Protein AF-A0A374U4I1-F1 (afdb_monomer)

Structure (mmCIF, N/CA/C/O backbone):
data_AF-A0A374U4I1-F1
#
_entry.id   AF-A0A374U4I1-F1
#
loop_
_atom_site.group_PDB
_atom_site.id
_atom_site.type_symbol
_atom_site.label_atom_id
_atom_site.label_alt_id
_atom_site.label_comp_id
_atom_site.label_asym_id
_atom_site.label_entity_id
_atom_site.label_seq_id
_atom_site.pdbx_PDB_ins_code
_atom_site.Cartn_x
_atom_site.Cartn_y
_atom_site.Cartn_z
_atom_site.occupancy
_atom_site.B_iso_or_equiv
_atom_site.auth_seq_id
_atom_site.auth_comp_id
_atom_site.auth_asym_id
_atom_site.auth_atom_id
_atom_site.pdbx_PDB_model_num
ATOM 1 N N . MET A 1 1 ? 6.388 -25.015 12.359 1.00 48.84 1 MET A N 1
ATOM 2 C CA . MET A 1 1 ? 7.494 -24.292 11.691 1.00 48.84 1 MET A CA 1
ATOM 3 C C . MET A 1 1 ? 7.139 -22.813 11.697 1.00 48.84 1 MET A C 1
ATOM 5 O O . MET A 1 1 ? 6.022 -22.513 11.289 1.00 48.84 1 MET A O 1
ATOM 9 N N . PRO A 1 2 ? 7.987 -21.903 12.204 1.00 51.81 2 PRO A N 1
ATOM 10 C CA . PRO A 1 2 ? 7.704 -20.478 12.102 1.00 51.81 2 PRO A CA 1
ATOM 11 C C . PRO A 1 2 ? 7.722 -20.103 10.618 1.00 51.81 2 PRO A C 1
ATOM 13 O O . PRO A 1 2 ? 8.744 -20.231 9.948 1.00 51.81 2 PRO A O 1
ATOM 16 N N . SER A 1 3 ? 6.565 -19.716 10.085 1.00 49.81 3 SER A N 1
ATOM 17 C CA . SER A 1 3 ? 6.450 -19.189 8.729 1.00 49.81 3 SER A CA 1
ATOM 18 C C . SER A 1 3 ? 7.130 -17.822 8.724 1.00 49.81 3 SER A C 1
ATOM 20 O O . SER A 1 3 ? 6.515 -16.816 9.065 1.00 49.81 3 SER A O 1
ATOM 22 N N . ASN A 1 4 ? 8.433 -17.795 8.447 1.00 69.44 4 ASN A N 1
ATOM 23 C CA . ASN A 1 4 ? 9.225 -16.573 8.425 1.00 69.44 4 ASN A CA 1
ATOM 24 C C . ASN A 1 4 ? 8.809 -15.739 7.210 1.00 69.44 4 ASN A C 1
ATOM 26 O O . ASN A 1 4 ? 9.285 -15.976 6.102 1.00 69.44 4 ASN A O 1
ATOM 30 N N . ILE A 1 5 ? 7.886 -14.798 7.409 1.00 73.94 5 ILE A N 1
ATOM 31 C CA . ILE A 1 5 ? 7.511 -13.823 6.385 1.00 73.94 5 ILE A CA 1
ATOM 32 C C . ILE A 1 5 ? 8.718 -12.886 6.218 1.00 73.94 5 ILE A C 1
ATOM 34 O O . ILE A 1 5 ? 9.053 -12.176 7.168 1.00 73.94 5 ILE A O 1
ATOM 38 N N . PRO A 1 6 ? 9.411 -12.890 5.066 1.00 77.69 6 PRO A N 1
ATOM 39 C CA . PRO A 1 6 ? 10.596 -12.064 4.886 1.00 77.69 6 PRO A CA 1
ATOM 40 C C . PRO A 1 6 ? 10.212 -10.580 4.902 1.00 77.69 6 PRO A C 1
ATOM 42 O O . PRO A 1 6 ? 9.344 -10.138 4.147 1.00 77.69 6 PRO A O 1
ATOM 45 N N . ALA A 1 7 ? 10.876 -9.800 5.756 1.00 78.12 7 ALA A N 1
ATOM 46 C CA . ALA A 1 7 ? 10.737 -8.351 5.747 1.00 78.12 7 ALA A CA 1
ATOM 47 C C . ALA A 1 7 ? 11.363 -7.795 4.459 1.00 78.12 7 ALA A C 1
ATOM 49 O O . ALA A 1 7 ? 12.543 -8.011 4.191 1.00 78.12 7 ALA A O 1
ATOM 50 N N . THR A 1 8 ? 10.568 -7.085 3.659 1.00 81.12 8 THR A N 1
ATOM 51 C CA . THR A 1 8 ? 11.025 -6.437 2.423 1.00 81.12 8 THR A CA 1
ATOM 52 C C . THR A 1 8 ? 10.953 -4.925 2.602 1.00 81.12 8 THR A C 1
ATOM 54 O O . THR A 1 8 ? 9.871 -4.374 2.799 1.00 81.12 8 THR A O 1
ATOM 57 N N . THR A 1 9 ? 12.099 -4.247 2.530 1.00 82.75 9 THR A N 1
ATOM 58 C CA . THR A 1 9 ? 12.171 -2.782 2.610 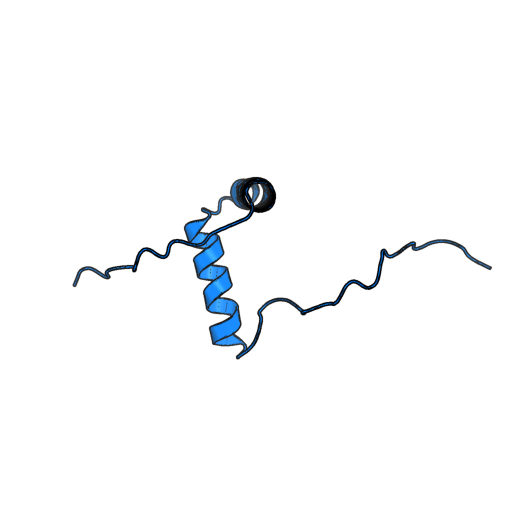1.00 82.75 9 THR A CA 1
ATOM 59 C C . THR A 1 9 ? 12.039 -2.189 1.214 1.00 82.75 9 THR A C 1
ATOM 61 O O . THR A 1 9 ? 12.898 -2.403 0.361 1.00 82.75 9 THR A O 1
ATOM 64 N N . ILE A 1 10 ? 10.976 -1.420 0.981 1.00 83.75 10 ILE A N 1
ATOM 65 C CA . ILE A 1 10 ? 10.704 -0.758 -0.299 1.00 83.75 10 ILE A CA 1
ATOM 66 C C . ILE A 1 10 ? 10.791 0.750 -0.076 1.00 83.75 10 ILE A C 1
ATOM 68 O O . ILE A 1 10 ? 10.237 1.276 0.890 1.00 83.75 10 ILE A O 1
ATOM 72 N N . ARG A 1 11 ? 11.492 1.453 -0.969 1.00 87.06 11 ARG A N 1
ATOM 73 C CA . ARG A 1 11 ? 11.473 2.917 -0.996 1.00 87.06 11 ARG A CA 1
ATOM 74 C C . ARG A 1 11 ? 10.187 3.364 -1.676 1.00 87.06 11 ARG A C 1
ATOM 76 O O . ARG A 1 11 ? 9.962 3.031 -2.834 1.00 87.06 11 ARG A O 1
ATOM 83 N N . ILE A 1 12 ? 9.358 4.085 -0.935 1.00 86.38 12 ILE A N 1
ATOM 84 C CA . ILE A 1 12 ? 8.074 4.606 -1.401 1.00 86.38 12 ILE A CA 1
ATOM 85 C C . ILE A 1 12 ? 8.134 6.120 -1.249 1.00 86.38 12 ILE A C 1
ATOM 87 O O . ILE A 1 12 ? 8.681 6.617 -0.261 1.00 86.38 12 ILE A O 1
ATOM 91 N N . ASP A 1 13 ? 7.584 6.830 -2.227 1.00 92.12 13 ASP A N 1
AT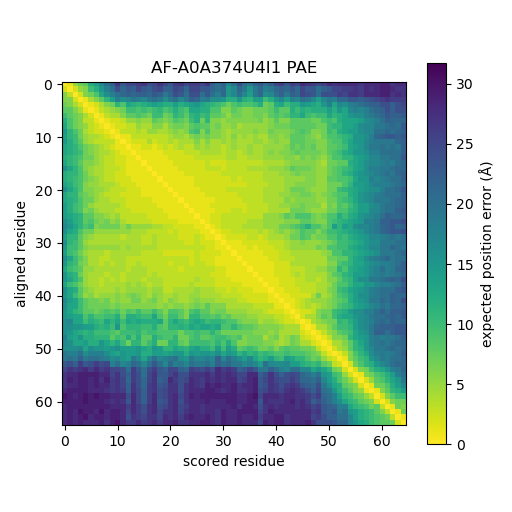OM 92 C CA . ASP A 1 13 ? 7.397 8.270 -2.131 1.00 92.12 13 ASP A CA 1
ATOM 93 C C . ASP A 1 13 ? 6.551 8.620 -0.884 1.00 92.12 13 ASP A C 1
ATOM 95 O O . ASP A 1 13 ? 5.543 7.951 -0.617 1.00 92.12 13 ASP A O 1
ATOM 99 N N . PRO A 1 14 ? 6.965 9.606 -0.068 1.00 90.38 14 PRO A N 1
ATOM 100 C CA . PRO A 1 14 ? 6.288 9.915 1.186 1.00 90.38 14 PRO A CA 1
ATOM 101 C C . PRO A 1 14 ? 4.848 10.403 0.992 1.00 90.38 14 PRO A C 1
ATOM 103 O O . PRO A 1 14 ? 4.011 10.098 1.843 1.00 90.38 14 PRO A O 1
ATOM 106 N N . GLU A 1 15 ? 4.540 11.101 -0.102 1.00 91.88 15 GLU A N 1
ATOM 107 C CA . GLU A 1 15 ? 3.182 11.574 -0.385 1.00 91.88 15 GLU A CA 1
ATOM 108 C C . GLU A 1 15 ? 2.307 10.408 -0.847 1.00 91.88 15 GLU A C 1
ATOM 110 O O . GLU A 1 15 ? 1.256 10.159 -0.255 1.00 91.88 15 GLU A O 1
ATOM 115 N N . ALA A 1 16 ? 2.809 9.579 -1.770 1.00 88.50 16 ALA A N 1
ATOM 116 C CA . ALA A 1 16 ? 2.109 8.363 -2.192 1.00 88.50 16 ALA A CA 1
ATOM 117 C C . ALA A 1 16 ? 1.817 7.421 -1.010 1.00 88.50 16 ALA A C 1
ATOM 119 O O . ALA A 1 16 ? 0.746 6.819 -0.928 1.00 88.50 16 ALA A O 1
ATOM 120 N N . LYS A 1 17 ? 2.753 7.303 -0.057 1.00 88.62 17 LYS A N 1
ATOM 121 C CA . LYS A 1 17 ? 2.548 6.527 1.172 1.00 88.62 17 LYS A CA 1
ATOM 122 C C . LYS A 1 17 ? 1.419 7.107 2.021 1.00 88.62 17 L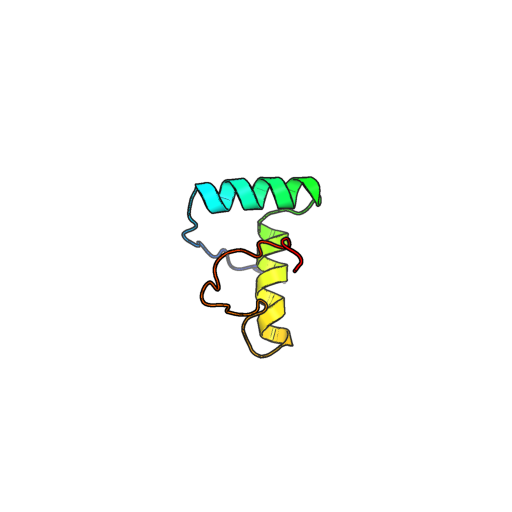YS A C 1
ATOM 124 O O . LYS A 1 17 ? 0.630 6.323 2.547 1.00 88.62 17 LYS A O 1
ATOM 129 N N . LYS A 1 18 ? 1.351 8.429 2.200 1.00 91.62 18 LYS A N 1
ATOM 130 C CA . LYS A 1 18 ? 0.285 9.076 2.984 1.00 91.62 18 LYS A CA 1
ATOM 131 C C . LYS A 1 18 ? -1.079 8.844 2.347 1.00 91.62 18 LYS A C 1
ATOM 133 O O . LYS A 1 18 ? -1.974 8.366 3.036 1.00 91.62 18 LYS A O 1
ATOM 138 N N . GLU A 1 19 ? -1.205 9.108 1.048 1.00 91.50 19 GLU A N 1
ATOM 139 C CA . GLU A 1 19 ? -2.451 8.908 0.299 1.00 91.50 19 GLU A CA 1
ATOM 140 C C . GLU A 1 19 ? -2.909 7.449 0.357 1.00 91.50 19 GLU A C 1
ATOM 142 O O . GLU A 1 19 ? -4.046 7.163 0.728 1.00 91.50 19 GLU A O 1
ATOM 147 N N . ALA A 1 20 ? -1.999 6.509 0.085 1.00 88.56 20 ALA A N 1
ATOM 148 C CA . ALA A 1 20 ? -2.306 5.089 0.179 1.00 88.56 20 ALA A CA 1
ATOM 149 C C . ALA A 1 20 ? -2.690 4.685 1.608 1.00 88.56 20 ALA A C 1
ATOM 151 O O . ALA A 1 20 ? -3.622 3.913 1.784 1.00 88.56 20 ALA A O 1
ATOM 152 N N . THR A 1 21 ? -2.010 5.204 2.635 1.00 90.12 21 THR A N 1
ATOM 153 C CA . THR A 1 21 ? -2.349 4.890 4.033 1.00 90.12 21 THR A CA 1
ATOM 154 C C . THR A 1 21 ? -3.749 5.385 4.380 1.00 90.12 21 THR A C 1
ATOM 156 O O . THR A 1 21 ? -4.495 4.623 4.973 1.00 90.12 21 THR A O 1
ATOM 159 N N . ALA A 1 22 ? -4.127 6.600 3.973 1.00 92.75 22 ALA A N 1
ATOM 160 C CA . ALA A 1 22 ? -5.464 7.138 4.225 1.00 92.75 22 ALA A CA 1
ATOM 161 C C . ALA A 1 22 ? -6.561 6.278 3.575 1.00 92.75 22 ALA A C 1
ATOM 163 O O . ALA A 1 22 ? -7.503 5.871 4.246 1.00 92.75 22 ALA A O 1
ATOM 164 N N . ILE A 1 23 ? -6.388 5.918 2.298 1.00 91.06 23 ILE A N 1
ATOM 165 C CA . ILE A 1 23 ? -7.332 5.053 1.571 1.00 91.06 23 ILE A CA 1
ATOM 166 C C . ILE A 1 23 ? -7.421 3.666 2.220 1.00 91.06 23 ILE A C 1
ATOM 168 O O . ILE A 1 23 ? -8.498 3.092 2.347 1.00 91.06 23 ILE A O 1
ATOM 172 N N . LEU A 1 24 ? -6.282 3.091 2.610 1.00 90.81 24 LEU A N 1
ATOM 173 C CA . LEU A 1 24 ? -6.248 1.770 3.231 1.00 90.81 24 LEU A CA 1
ATOM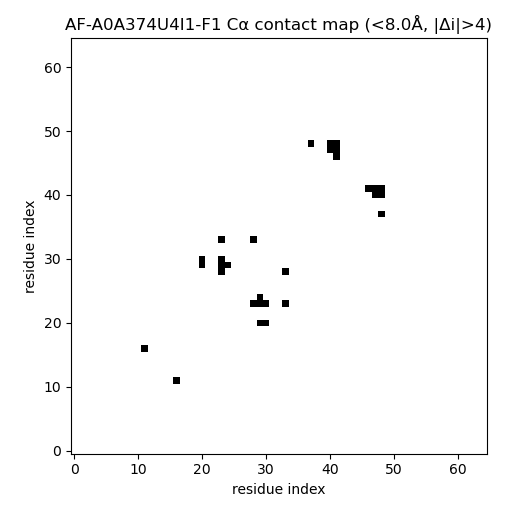 174 C C . LEU A 1 24 ? -6.860 1.772 4.635 1.00 90.81 24 LEU A C 1
ATOM 176 O O . LEU A 1 24 ? -7.522 0.798 4.984 1.00 90.81 24 LEU A O 1
ATOM 180 N N . ASP A 1 25 ? -6.684 2.847 5.402 1.00 92.75 25 ASP A N 1
ATOM 181 C CA . ASP A 1 25 ? -7.273 3.016 6.733 1.00 92.75 25 ASP A CA 1
ATOM 182 C C . ASP A 1 25 ? -8.805 3.103 6.656 1.00 92.75 25 ASP A C 1
ATOM 184 O O . ASP A 1 25 ? -9.494 2.384 7.379 1.00 92.75 25 ASP A O 1
ATOM 188 N N . GLU A 1 26 ? -9.345 3.846 5.681 1.00 92.38 26 GLU A N 1
ATOM 189 C CA . GLU A 1 26 ? -10.789 3.872 5.394 1.00 92.38 26 GLU A CA 1
ATOM 190 C C . GLU A 1 26 ? -11.347 2.489 5.020 1.00 92.38 26 GLU A C 1
ATOM 192 O O . GLU A 1 26 ? -12.489 2.158 5.342 1.00 92.38 26 GLU A O 1
ATOM 197 N N . LEU A 1 27 ? -10.535 1.652 4.369 1.00 90.00 27 LEU A N 1
ATOM 198 C CA . LEU A 1 27 ? -10.885 0.272 4.022 1.00 90.00 27 LEU A CA 1
ATOM 199 C C . LEU A 1 27 ? -10.637 -0.727 5.169 1.00 90.00 27 LEU A C 1
ATOM 201 O O . LEU A 1 27 ? -10.929 -1.915 5.011 1.00 90.00 27 LEU A O 1
ATOM 205 N N . GLY A 1 28 ? -10.086 -0.288 6.306 1.00 90.50 28 GLY A N 1
ATOM 206 C CA . GLY A 1 28 ? -9.724 -1.148 7.437 1.00 90.50 28 GLY A CA 1
ATOM 207 C C . GLY A 1 28 ? -8.555 -2.098 7.147 1.00 90.50 28 GLY A C 1
ATOM 208 O O . GLY A 1 28 ? -8.451 -3.172 7.745 1.00 90.50 28 GLY A O 1
ATOM 209 N N . LEU A 1 29 ? -7.682 -1.746 6.200 1.00 91.44 29 LEU A N 1
ATOM 210 C CA . LEU A 1 29 ? -6.554 -2.558 5.754 1.00 91.44 29 LEU A CA 1
ATOM 211 C C . LEU A 1 29 ? -5.222 -1.980 6.235 1.00 91.44 29 LEU A C 1
ATOM 213 O O . LEU A 1 29 ? -4.924 -0.803 6.072 1.00 91.44 29 LEU A O 1
ATOM 217 N N . SER A 1 30 ? -4.344 -2.850 6.741 1.00 88.38 30 SER A N 1
ATOM 218 C CA . SER A 1 30 ? -2.956 -2.457 6.999 1.00 88.38 30 SER A CA 1
ATOM 219 C C . SER A 1 30 ? -2.163 -2.340 5.692 1.00 88.38 30 SER A C 1
ATOM 221 O O . SER A 1 30 ? -2.396 -3.098 4.743 1.00 88.38 30 SER A O 1
ATOM 223 N N . MET A 1 31 ? -1.152 -1.464 5.668 1.00 87.50 31 MET A N 1
ATOM 224 C CA . MET A 1 31 ? -0.230 -1.332 4.530 1.00 87.50 31 MET A CA 1
ATOM 225 C C . MET A 1 31 ? 0.390 -2.684 4.136 1.00 87.50 31 MET A C 1
ATOM 227 O O . MET A 1 31 ? 0.453 -3.032 2.960 1.00 87.50 31 MET A O 1
ATOM 231 N N . SER A 1 32 ? 0.773 -3.503 5.116 1.00 86.50 32 SER A N 1
ATOM 232 C CA . SER A 1 32 ? 1.325 -4.841 4.880 1.00 86.50 32 SER A CA 1
ATOM 233 C C . SER A 1 32 ? 0.315 -5.791 4.229 1.00 86.50 32 SER A C 1
ATOM 235 O O . SER A 1 32 ? 0.681 -6.581 3.359 1.00 86.50 32 SER A O 1
ATOM 237 N N . THR A 1 33 ? -0.960 -5.725 4.623 1.00 89.06 33 THR A N 1
ATOM 238 C CA . THR A 1 33 ? -2.034 -6.528 4.017 1.00 89.06 33 THR A CA 1
ATOM 239 C C . THR A 1 33 ? -2.265 -6.107 2.570 1.00 89.06 33 THR A C 1
ATOM 241 O O . THR A 1 33 ? -2.334 -6.959 1.684 1.00 89.06 33 THR A O 1
ATOM 244 N N . ALA A 1 34 ? -2.325 -4.798 2.324 1.00 88.62 34 ALA A N 1
ATOM 245 C CA . ALA A 1 34 ? -2.539 -4.231 1.002 1.00 88.62 34 ALA A CA 1
ATOM 246 C C . ALA A 1 34 ? -1.401 -4.571 0.035 1.00 88.62 34 ALA A C 1
ATOM 248 O O . ALA A 1 34 ? -1.653 -5.067 -1.061 1.00 88.62 34 ALA A O 1
ATOM 249 N N . VAL A 1 35 ? -0.148 -4.390 0.463 1.00 86.94 35 VAL A N 1
ATOM 250 C CA . VAL A 1 35 ? 1.032 -4.728 -0.343 1.00 86.94 35 VAL A CA 1
ATOM 251 C C . VAL A 1 35 ? 1.073 -6.227 -0.640 1.00 86.94 35 VAL A C 1
ATOM 253 O O . VAL A 1 35 ? 1.285 -6.615 -1.785 1.00 86.94 35 VAL A O 1
ATOM 256 N N . ASN A 1 36 ? 0.790 -7.090 0.340 1.00 87.12 36 ASN A N 1
ATOM 257 C CA . ASN A 1 36 ? 0.720 -8.535 0.099 1.00 87.12 36 ASN A CA 1
ATOM 258 C C . ASN A 1 36 ? -0.389 -8.917 -0.893 1.00 87.12 36 ASN A C 1
ATOM 260 O O . ASN A 1 36 ? -0.175 -9.764 -1.762 1.00 87.12 36 ASN A O 1
ATOM 264 N N . ALA A 1 37 ? -1.570 -8.303 -0.789 1.00 86.50 37 ALA A N 1
ATOM 265 C CA . ALA A 1 37 ? -2.662 -8.523 -1.735 1.00 86.50 37 ALA A CA 1
ATOM 266 C C . ALA A 1 37 ? -2.282 -8.049 -3.146 1.00 86.50 37 ALA A C 1
ATOM 268 O O . ALA A 1 37 ? -2.507 -8.764 -4.125 1.00 86.50 37 ALA A O 1
ATOM 269 N N . PHE A 1 38 ? -1.630 -6.890 -3.239 1.00 85.12 38 PHE A N 1
ATOM 270 C CA . PHE A 1 38 ? -1.143 -6.330 -4.490 1.00 85.12 38 PHE A CA 1
ATOM 271 C C . PHE A 1 38 ? -0.089 -7.220 -5.150 1.00 85.12 38 PHE A C 1
ATOM 273 O O . PHE A 1 38 ? -0.182 -7.472 -6.344 1.00 85.12 38 PHE A O 1
ATOM 280 N N . LEU A 1 39 ? 0.859 -7.768 -4.383 1.00 85.00 39 LEU A N 1
ATOM 281 C CA . LEU A 1 39 ? 1.892 -8.681 -4.887 1.00 85.00 39 LEU A CA 1
ATOM 282 C C . LEU A 1 39 ? 1.329 -10.032 -5.354 1.00 85.00 39 LEU A C 1
ATOM 284 O O . LEU A 1 39 ? 1.907 -10.663 -6.236 1.00 85.00 39 LEU A O 1
ATOM 288 N N . ARG A 1 40 ? 0.181 -10.477 -4.830 1.00 86.31 40 ARG A N 1
ATOM 289 C CA . ARG A 1 40 ? -0.493 -11.703 -5.302 1.00 86.31 40 ARG A CA 1
ATOM 290 C C . ARG A 1 40 ? -1.207 -11.526 -6.639 1.00 86.31 40 ARG A C 1
ATOM 292 O O . ARG A 1 40 ? -1.353 -12.489 -7.390 1.0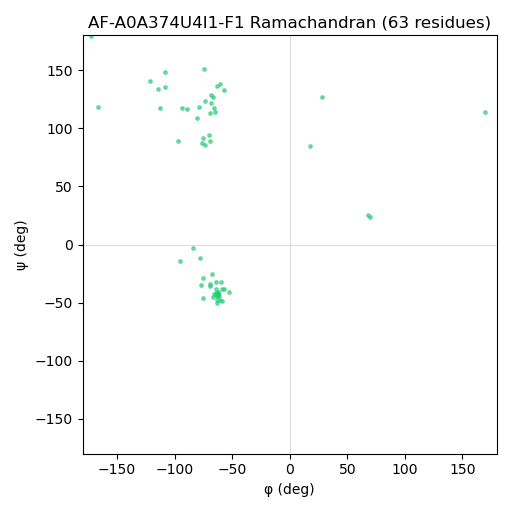0 86.31 40 ARG A O 1
ATOM 299 N N . ALA A 1 41 ? -1.660 -10.316 -6.948 1.00 84.31 41 ALA A N 1
ATOM 300 C CA . ALA A 1 41 ? -2.383 -10.035 -8.179 1.00 84.31 41 ALA A CA 1
ATOM 301 C C . ALA A 1 41 ? -1.566 -10.316 -9.468 1.00 84.31 41 ALA A C 1
ATOM 303 O O . ALA A 1 41 ? -2.115 -10.984 -10.352 1.00 84.31 41 ALA A O 1
ATOM 304 N N . PRO A 1 42 ? -0.276 -9.928 -9.591 1.00 81.81 42 PRO A N 1
ATOM 305 C CA . PRO A 1 42 ? 0.532 -10.278 -10.752 1.00 81.81 42 PRO A CA 1
ATOM 306 C C . PRO A 1 42 ? 0.875 -11.763 -10.826 1.00 81.81 42 PRO A C 1
ATOM 308 O O . PRO A 1 42 ? 0.888 -12.319 -11.921 1.00 81.81 42 PRO A O 1
ATOM 311 N N . VAL A 1 43 ? 1.063 -12.434 -9.684 1.00 82.00 43 VAL A N 1
ATOM 312 C CA . VAL A 1 43 ? 1.293 -13.890 -9.638 1.00 82.00 43 VAL A CA 1
ATOM 313 C C . VAL A 1 43 ? 0.119 -14.648 -10.263 1.00 82.00 43 VAL A C 1
ATOM 315 O O . VAL A 1 43 ? 0.322 -15.619 -10.982 1.00 82.00 43 VAL A O 1
ATOM 318 N N . ARG A 1 44 ? -1.116 -14.184 -10.038 1.00 77.50 44 ARG A N 1
ATOM 319 C CA . ARG A 1 44 ? -2.322 -14.824 -10.581 1.00 77.50 44 ARG A CA 1
ATOM 320 C C . ARG A 1 44 ? -2.562 -14.522 -12.063 1.00 77.50 44 ARG A C 1
ATOM 322 O O . ARG A 1 44 ? -3.112 -15.367 -12.760 1.00 77.50 44 ARG A O 1
ATOM 329 N N . LYS A 1 45 ? -2.219 -13.316 -12.524 1.00 75.88 45 LYS A N 1
ATOM 330 C CA . LYS A 1 45 ? -2.483 -12.863 -13.902 1.00 75.88 45 LYS A CA 1
ATOM 331 C C . LYS A 1 45 ? -1.307 -13.067 -14.865 1.00 75.88 45 LYS A C 1
ATOM 333 O O . LYS A 1 45 ? -1.512 -12.949 -16.066 1.00 75.88 45 LYS A O 1
ATOM 338 N N . GLY A 1 46 ? -0.099 -13.343 -14.367 1.00 78.06 46 GLY A N 1
ATOM 339 C CA . GLY A 1 46 ? 1.113 -13.430 -15.190 1.00 78.06 46 GLY A CA 1
ATOM 340 C C . GLY A 1 46 ? 1.578 -12.078 -15.751 1.00 78.06 46 GLY A C 1
ATOM 341 O O . GLY A 1 46 ? 2.240 -12.039 -16.782 1.00 78.06 46 GLY A O 1
ATOM 342 N N . GLY A 1 47 ? 1.214 -10.964 -15.108 1.00 77.19 47 GLY A N 1
ATOM 343 C CA . GLY A 1 47 ? 1.487 -9.602 -15.584 1.00 77.19 47 GLY A CA 1
ATOM 344 C C . GLY A 1 47 ? 1.104 -8.542 -14.552 1.00 77.19 47 GLY A C 1
ATOM 345 O O . GLY A 1 47 ? 0.625 -8.883 -13.476 1.00 77.19 47 GLY A O 1
ATOM 346 N N . LEU A 1 48 ? 1.313 -7.254 -14.840 1.00 78.44 48 LEU A N 1
ATOM 347 C CA . LEU A 1 48 ? 0.988 -6.184 -13.886 1.00 78.44 48 LEU A CA 1
ATOM 348 C C . LEU A 1 48 ? -0.517 -6.168 -13.546 1.00 78.44 48 LEU A C 1
ATOM 350 O O . LEU A 1 48 ? -1.357 -6.338 -14.432 1.00 78.44 48 LEU A O 1
ATOM 354 N N . PRO A 1 49 ? -0.885 -5.976 -12.265 1.00 71.38 49 PRO A N 1
ATOM 355 C CA . PRO A 1 49 ? -2.278 -6.061 -11.834 1.00 71.38 49 PRO A CA 1
ATOM 356 C C . PRO A 1 49 ? -3.099 -4.814 -12.178 1.00 71.38 49 PRO A C 1
ATOM 358 O O . PRO A 1 49 ? -4.326 -4.850 -12.079 1.00 71.38 49 PRO A O 1
ATOM 361 N N . PHE A 1 50 ? -2.424 -3.742 -12.586 1.00 74.88 50 PHE A N 1
ATOM 362 C CA . PHE A 1 50 ? -2.997 -2.511 -13.101 1.00 74.88 50 PHE A CA 1
ATOM 363 C C . PHE A 1 50 ? -2.734 -2.414 -14.604 1.00 74.88 50 PHE A C 1
ATOM 365 O O . PHE A 1 50 ? -1.705 -2.871 -15.105 1.00 74.88 50 PHE A O 1
ATOM 372 N N . GLU A 1 51 ? -3.658 -1.788 -15.327 1.00 67.25 51 GLU A N 1
ATOM 373 C CA . GLU A 1 51 ? -3.407 -1.400 -16.709 1.00 67.25 51 GLU A CA 1
ATOM 374 C C . GLU A 1 51 ? -2.306 -0.338 -16.728 1.00 67.25 51 GLU A C 1
ATOM 376 O O . GLU A 1 51 ? -2.463 0.754 -16.177 1.00 67.25 51 GLU A O 1
ATOM 381 N N . MET A 1 52 ? -1.177 -0.655 -17.358 1.00 62.78 52 MET A N 1
ATOM 382 C CA . MET A 1 52 ? -0.087 0.295 -17.542 1.00 62.78 52 MET A CA 1
ATOM 383 C C . MET A 1 52 ? -0.497 1.314 -18.611 1.00 62.78 52 MET A C 1
ATOM 385 O O . MET A 1 52 ? -0.239 1.135 -19.798 1.00 62.78 52 MET A O 1
ATOM 389 N N . ARG A 1 53 ? -1.205 2.367 -18.192 1.00 58.34 53 ARG A N 1
ATOM 390 C CA . ARG A 1 53 ? -1.630 3.463 -19.067 1.00 58.34 53 ARG A CA 1
ATOM 391 C C . ARG A 1 53 ? -0.598 4.585 -19.019 1.00 58.34 53 ARG A C 1
ATOM 393 O O . ARG A 1 53 ? -0.388 5.210 -17.982 1.00 58.34 53 ARG A O 1
ATOM 400 N N . VAL A 1 54 ? 0.024 4.872 -20.158 1.00 52.22 54 VAL A N 1
ATOM 401 C CA . VAL A 1 54 ? 0.850 6.069 -20.355 1.00 52.22 54 VAL A CA 1
ATOM 402 C C . VAL A 1 54 ? -0.113 7.241 -20.533 1.00 52.22 54 VAL A C 1
ATOM 404 O O . VAL A 1 54 ? -0.560 7.477 -21.644 1.00 52.22 54 VAL A O 1
ATOM 407 N N . LYS A 1 55 ? -0.536 7.878 -19.433 1.00 46.56 55 LYS A N 1
ATOM 408 C CA . LYS A 1 55 ? -1.258 9.168 -19.378 1.00 46.56 55 LYS A CA 1
ATOM 409 C C . LYS A 1 55 ? -1.898 9.602 -20.716 1.00 46.56 55 LYS A C 1
ATOM 411 O O . LYS A 1 55 ? -1.322 10.414 -21.434 1.00 46.56 55 LYS A O 1
ATOM 416 N N . ALA A 1 56 ? -3.108 9.135 -21.023 1.00 45.91 56 ALA A N 1
ATOM 417 C CA . ALA A 1 56 ? -4.003 10.010 -21.772 1.00 45.91 56 ALA A CA 1
ATOM 418 C C . ALA A 1 56 ? -4.473 11.078 -20.766 1.00 45.91 56 ALA A C 1
ATOM 420 O O . ALA A 1 56 ? -4.925 10.712 -19.676 1.00 45.91 56 ALA A O 1
ATOM 421 N N . PRO A 1 57 ? -4.275 12.375 -21.043 1.00 53.03 57 PRO A N 1
ATOM 422 C CA . PRO A 1 57 ? -4.727 13.432 -20.154 1.00 53.03 57 PRO A CA 1
ATOM 423 C C . PRO A 1 57 ? -6.261 13.390 -20.055 1.00 53.03 57 PRO A C 1
ATOM 425 O O . PRO A 1 57 ? -6.922 13.176 -21.061 1.00 53.03 57 PRO A O 1
ATOM 428 N N . VAL A 1 58 ? -6.760 13.542 -18.822 1.00 55.62 58 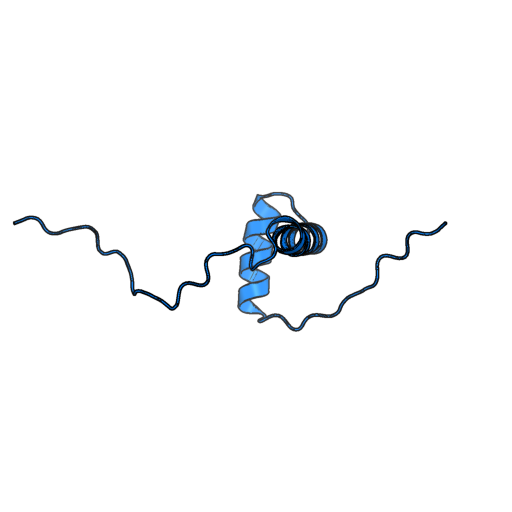VAL A N 1
ATOM 429 C CA . VAL A 1 58 ? -8.099 13.993 -18.375 1.00 55.62 58 VAL A CA 1
ATOM 430 C C . VAL A 1 58 ? -9.322 13.756 -19.292 1.00 55.62 58 VAL A C 1
ATOM 432 O O . VAL A 1 58 ? -9.363 14.260 -20.412 1.00 55.62 58 VAL A O 1
ATOM 435 N N . PRO A 1 59 ? -10.403 13.128 -18.787 1.00 63.72 59 PRO A N 1
ATOM 436 C CA . PRO A 1 59 ? -11.698 13.163 -19.450 1.00 63.72 59 PRO A CA 1
ATOM 437 C C . PRO A 1 59 ? -12.398 14.488 -19.114 1.00 63.72 59 PRO A C 1
ATOM 439 O O . PRO A 1 59 ? -12.865 14.654 -17.991 1.00 63.72 59 PRO A O 1
ATOM 442 N N . ASP A 1 60 ? -12.519 15.410 -20.069 1.00 54.66 60 ASP A N 1
ATOM 443 C CA . ASP A 1 60 ? -13.530 16.471 -19.968 1.00 54.66 60 ASP A CA 1
ATOM 444 C C . ASP A 1 60 ? -14.761 16.051 -20.773 1.00 54.66 60 ASP A C 1
ATOM 446 O O . ASP A 1 60 ? -14.883 16.246 -21.983 1.00 54.66 60 ASP A O 1
ATOM 450 N N . GLY A 1 61 ? -15.663 15.351 -20.088 1.00 67.25 61 GLY A N 1
ATOM 451 C CA . GLY A 1 61 ? -17.002 15.115 -20.593 1.00 67.25 61 GLY A CA 1
ATOM 452 C C . GLY A 1 61 ? -17.829 16.387 -20.453 1.00 67.25 61 GLY A C 1
ATOM 453 O O . GLY A 1 61 ? -18.457 16.561 -19.413 1.00 67.25 61 GLY A O 1
ATOM 454 N N . LYS A 1 62 ? -17.842 17.238 -21.489 1.00 58.47 62 LYS A N 1
ATOM 455 C CA . LYS A 1 62 ? -18.957 18.106 -21.935 1.00 5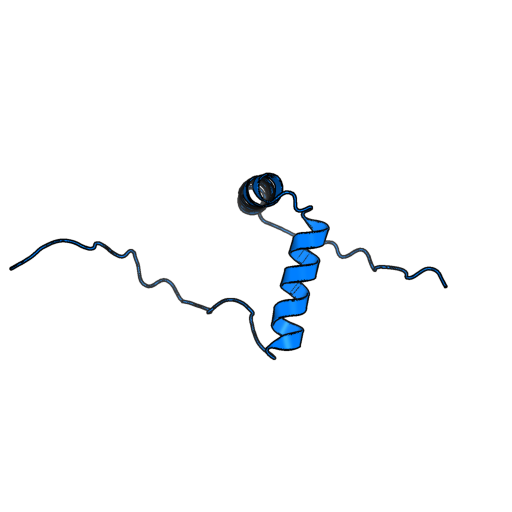8.47 62 LYS A CA 1
ATOM 456 C C . LYS A 1 62 ? -18.455 19.090 -22.996 1.00 58.47 62 LYS A C 1
ATOM 458 O O . LYS A 1 62 ? -17.744 20.029 -22.680 1.00 58.47 62 LYS A O 1
ATOM 463 N N . THR A 1 63 ? -18.940 18.959 -24.228 1.00 49.50 63 THR A N 1
ATOM 464 C CA . THR A 1 63 ? -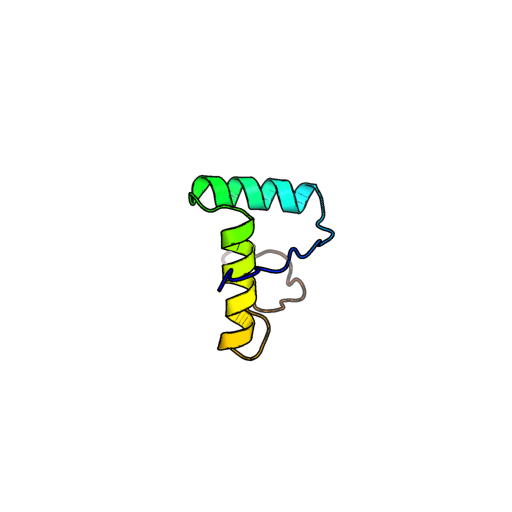19.735 20.010 -24.889 1.00 49.50 63 THR A CA 1
ATOM 465 C C . THR A 1 63 ? -20.393 19.393 -26.115 1.00 49.50 63 THR A C 1
ATOM 467 O O . THR A 1 63 ? -19.741 18.883 -27.020 1.00 49.50 63 THR A O 1
ATOM 470 N N . ALA A 1 64 ? -21.719 19.402 -26.083 1.00 53.72 64 ALA A N 1
ATOM 471 C CA . ALA A 1 64 ? -22.570 19.118 -27.214 1.00 53.72 64 ALA A CA 1
ATOM 472 C C . ALA A 1 64 ? -22.452 20.244 -28.248 1.00 53.72 64 ALA A C 1
ATOM 474 O O . ALA A 1 64 ? -22.653 21.403 -27.884 1.00 53.72 64 ALA A O 1
ATOM 475 N N . ARG A 1 65 ? -22.193 19.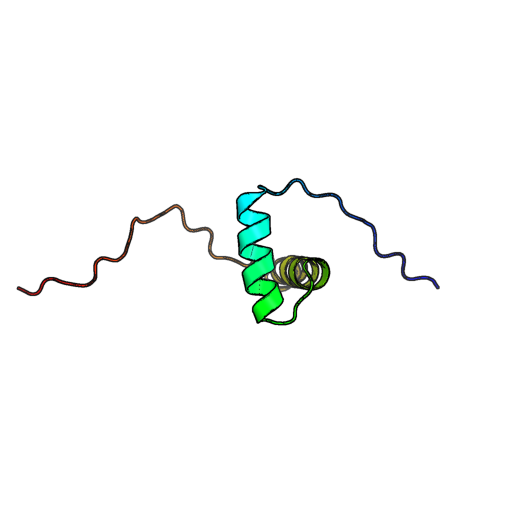891 -29.507 1.00 47.06 65 ARG A N 1
ATOM 476 C CA . ARG A 1 65 ? -22.930 20.275 -30.728 1.00 47.06 65 ARG A CA 1
ATOM 477 C C . ARG A 1 65 ? -22.083 20.005 -31.962 1.00 47.06 65 ARG A C 1
ATOM 479 O O . ARG A 1 65 ? -20.880 20.327 -31.926 1.00 47.06 65 ARG A O 1
#

Nearest PDB structures (foldseek):
  4fxe-assembly1_A-2  TM=8.526E-01  e=1.352E-01  Escherichia coli K-12

Mean predicted aligned error: 11.28 Å

Solvent-accessible surface area (backbone atoms only — not comparable to full-atom values): 4502 Å² total; per-residue (Å²): 129,87,81,78,76,79,88,77,92,74,94,68,58,69,65,62,49,51,55,50,47,54,57,28,52,79,69,75,41,52,70,70,56,51,50,54,54,56,62,48,40,24,73,76,69,76,42,78,77,59,85,90,72,83,74,78,81,77,89,80,91,79,82,91,130

Foldseek 3Di:
DPPPPDDDDDDDDPVVVVVVCVVCVVVVHDPVRVVVVLVVQCVVVVHHNDDPDPDPDDDPPDDDD

pLDDT: mean 76.77, std 14.98, range [45.91, 92.75]

Sequence (65 aa):
MPSNIPATTIRIDPEAKKEATAILDELGLSMSTAVNAFLRAPVRKGGLPFEMRVKAPVPDGKTAR

Radius of gyration: 17.24 Å; Cα contacts (8 Å, |Δi|>4): 15; chains: 1; bounding box: 35×45×43 Å

Secondary structure (DSSP, 8-state):
-------------HHHHHHHHHHHHHTT--HHHHHHHHHHHHHHHTS-SS---------------